Protein AF-A0A897NDI5-F1 (afdb_monomer_lite)

Organism: NCBI:txid2841257

Radius of gyration: 18.61 Å; chains: 1; bounding box: 46×27×44 Å

Secondary structure (DSSP, 8-state):
--------------TTS-----B-TTS-B---HHHHHHH-S-EEEEEETTEEEEEE--SSHHHHHHHHS-HHHHH--HHHHHHHHHHHHHHHHHHT--

pLDDT: mean 79.41, std 20.71, range [27.27, 97.19]

Foldseek 3Di:
DDPPPPPPPPPPVPVVPDDDFDADPVRDTDDDPVVCVVQNDDWDWDQDPVGIDTHGDDPDPVVVCCVPDDPCVVPDDPVRVVVVVVVVVVVVVVSPPD

Sequence (98 aa):
MEVGTRIKYSHAIVSDMSGEVRTDERGRVTIPKEVRDRYGEKFRLVELDSGIKLVPIPDDPLEELRAAASDELREASLDDLEEAAREEAREQASEHVR

InterPro domains:
  IPR007159 SpoVT-AbrB domain [PF04014] (21-60)
  IPR007159 SpoVT-AbrB domain [SM00966] (21-62)
  IPR037914 SpoVT-AbrB domain superfamily [SSF89447] (22-79)

Structure (mmCIF, N/CA/C/O backbone):
data_AF-A0A897NDI5-F1
#
_entry.id   AF-A0A897NDI5-F1
#
loop_
_atom_site.group_PDB
_atom_site.id
_atom_site.type_symbol
_atom_site.label_atom_id
_atom_site.label_alt_id
_atom_site.label_comp_id
_atom_site.label_asym_id
_atom_site.label_entity_id
_atom_site.label_seq_id
_atom_site.pdbx_PDB_ins_code
_atom_site.Cartn_x
_atom_site.Cartn_y
_atom_site.Cartn_z
_atom_site.occupancy
_atom_site.B_iso_or_equiv
_atom_site.auth_seq_id
_atom_site.auth_comp_id
_atom_site.auth_asym_id
_atom_site.auth_atom_id
_atom_site.pdbx_PDB_model_num
ATOM 1 N N . MET A 1 1 ? -35.074 4.416 -1.567 1.00 35.53 1 MET A N 1
ATOM 2 C CA . MET A 1 1 ? -33.991 5.287 -1.074 1.00 35.53 1 MET A CA 1
ATOM 3 C C . MET A 1 1 ? -32.792 4.380 -0.935 1.00 35.53 1 MET A C 1
ATOM 5 O O . MET A 1 1 ? -32.774 3.562 -0.033 1.00 35.53 1 MET A O 1
ATOM 9 N N . GLU A 1 2 ? -31.924 4.398 -1.936 1.00 34.25 2 GLU A N 1
ATOM 10 C CA . GLU A 1 2 ? -30.777 3.499 -2.059 1.00 34.25 2 GLU A CA 1
ATOM 11 C C . GLU A 1 2 ? -29.558 4.298 -1.598 1.00 34.25 2 GLU A C 1
ATOM 13 O O . GLU A 1 2 ? -29.209 5.297 -2.231 1.00 34.25 2 GLU A O 1
ATOM 18 N N . VAL A 1 3 ? -28.965 3.919 -0.468 1.00 37.38 3 VAL A N 1
ATOM 19 C CA . VAL A 1 3 ? -27.691 4.485 -0.007 1.00 37.38 3 VAL A CA 1
ATOM 20 C C . VAL A 1 3 ? -26.641 3.397 -0.153 1.00 37.38 3 VAL A C 1
ATOM 22 O O . VAL A 1 3 ? -25.990 3.012 0.800 1.00 37.38 3 VAL A O 1
ATOM 25 N N . GLY A 1 4 ? -26.479 2.908 -1.385 1.00 31.73 4 GLY A N 1
ATOM 26 C CA . GLY A 1 4 ? -25.324 2.093 -1.714 1.00 31.73 4 GLY A CA 1
ATOM 27 C C . GLY A 1 4 ? -24.087 2.955 -1.507 1.00 31.73 4 GLY A C 1
ATOM 28 O O . GLY A 1 4 ? -23.902 3.955 -2.221 1.00 31.73 4 GLY A O 1
ATOM 29 N N . THR A 1 5 ? -23.259 2.586 -0.529 1.00 34.91 5 THR A N 1
ATOM 30 C CA . THR A 1 5 ? -21.938 3.178 -0.310 1.00 34.91 5 THR A CA 1
ATOM 31 C C . THR A 1 5 ? -21.059 2.811 -1.496 1.00 34.91 5 THR A C 1
ATOM 33 O O . THR A 1 5 ? -20.245 1.894 -1.508 1.00 34.91 5 THR A O 1
ATOM 36 N N . ARG A 1 6 ? -21.260 3.569 -2.569 1.00 28.28 6 ARG A N 1
ATOM 37 C CA . ARG A 1 6 ? -20.373 3.663 -3.707 1.00 28.28 6 ARG A CA 1
ATOM 38 C C . ARG A 1 6 ? -19.104 4.282 -3.162 1.00 28.28 6 ARG A C 1
ATOM 40 O O . ARG A 1 6 ? -19.000 5.509 -3.106 1.00 28.28 6 ARG A O 1
ATOM 47 N N . ILE A 1 7 ? -18.141 3.447 -2.782 1.00 30.28 7 ILE A N 1
ATOM 48 C CA . ILE A 1 7 ? -16.757 3.891 -2.682 1.00 30.28 7 ILE A CA 1
ATOM 49 C C . ILE A 1 7 ? -16.392 4.354 -4.091 1.00 30.28 7 ILE A C 1
ATOM 51 O O . ILE A 1 7 ? -16.039 3.571 -4.972 1.00 30.28 7 ILE A O 1
ATOM 55 N N . LYS A 1 8 ? -16.591 5.649 -4.349 1.00 27.27 8 LYS A N 1
ATOM 56 C CA . LYS A 1 8 ? -16.166 6.312 -5.571 1.00 27.27 8 LYS A CA 1
ATOM 57 C C . LYS A 1 8 ? -14.646 6.339 -5.512 1.00 27.27 8 LYS A C 1
ATOM 59 O O . LYS A 1 8 ? -14.060 7.343 -5.122 1.00 27.27 8 LYS A O 1
ATOM 64 N N . TYR A 1 9 ? -14.004 5.238 -5.900 1.00 37.75 9 TYR A N 1
ATOM 65 C CA . TYR A 1 9 ? -12.607 5.259 -6.309 1.00 37.75 9 TYR A CA 1
ATOM 66 C C . TYR A 1 9 ? -12.530 6.104 -7.581 1.00 37.75 9 TYR A C 1
ATOM 68 O O . TYR A 1 9 ? -12.535 5.601 -8.702 1.00 37.75 9 TYR A O 1
ATOM 76 N N . SER A 1 10 ? -12.500 7.422 -7.393 1.00 31.69 10 SER A N 1
ATOM 77 C CA . SER A 1 10 ? -12.043 8.370 -8.391 1.00 31.69 10 SER A CA 1
ATOM 78 C C . SER A 1 10 ? -10.566 8.071 -8.616 1.00 31.69 10 SER A C 1
ATOM 80 O O . SER A 1 10 ? -9.699 8.672 -7.985 1.00 31.69 10 SER A O 1
ATOM 82 N N . HIS A 1 11 ? -10.272 7.127 -9.511 1.00 40.28 11 HIS A N 1
ATOM 83 C CA . HIS A 1 11 ? -9.000 7.120 -10.215 1.00 40.28 11 HIS A CA 1
ATOM 84 C C . HIS A 1 11 ? -8.969 8.404 -11.045 1.00 40.28 11 HIS A C 1
ATOM 86 O O . HIS A 1 11 ? -9.275 8.410 -12.235 1.00 40.28 11 HIS A O 1
ATOM 92 N N . ALA A 1 12 ? -8.601 9.517 -10.412 1.00 34.78 12 ALA A N 1
ATOM 93 C CA . ALA A 1 12 ? -7.834 10.506 -11.132 1.00 34.78 12 ALA A CA 1
ATOM 94 C C . ALA A 1 12 ? -6.570 9.747 -11.531 1.00 34.78 12 ALA A C 1
ATOM 96 O O . ALA A 1 12 ? -5.695 9.511 -10.698 1.00 34.78 12 ALA A O 1
ATOM 97 N N . ILE A 1 13 ? -6.534 9.245 -12.769 1.00 42.59 13 ILE A N 1
ATOM 98 C CA . ILE A 1 13 ? -5.275 8.833 -13.373 1.00 42.59 13 ILE A CA 1
ATOM 99 C C . ILE A 1 13 ? -4.386 10.052 -13.178 1.00 42.59 13 ILE A C 1
ATOM 101 O O . ILE A 1 13 ? -4.684 11.123 -13.709 1.00 42.59 13 ILE A O 1
ATOM 105 N N . VAL A 1 14 ? -3.370 9.926 -12.325 1.00 47.69 14 VAL A N 1
ATOM 106 C CA . VAL A 1 14 ? -2.332 10.942 -12.216 1.00 47.69 14 VAL A CA 1
ATOM 107 C C . VAL A 1 14 ? -1.681 10.917 -13.591 1.00 47.69 14 VAL A C 1
ATOM 109 O O . VAL A 1 14 ? -0.886 10.028 -13.877 1.00 47.69 14 VAL A O 1
ATOM 112 N N . SER A 1 15 ? -2.149 11.799 -14.477 1.00 44.69 15 SER A N 1
ATOM 113 C CA . SER A 1 15 ? -1.922 11.755 -15.928 1.00 44.69 15 SER A CA 1
ATOM 114 C C . SER A 1 15 ? -0.438 11.765 -16.302 1.00 44.69 15 SER A C 1
ATOM 116 O O . SER A 1 15 ? -0.099 11.409 -17.423 1.00 44.69 15 SER A O 1
ATOM 118 N N . ASP A 1 16 ? 0.431 12.131 -15.360 1.00 50.50 16 ASP A N 1
AT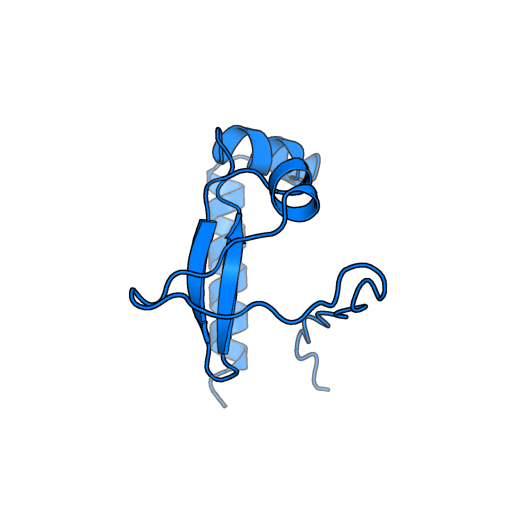OM 119 C CA . ASP A 1 16 ? 1.888 12.121 -15.497 1.00 50.50 16 ASP A CA 1
ATOM 120 C C . ASP A 1 16 ? 2.551 10.752 -15.257 1.00 50.50 16 ASP A C 1
ATOM 122 O O . ASP A 1 16 ? 3.737 10.602 -15.528 1.00 50.50 16 ASP A O 1
ATOM 126 N N . MET A 1 17 ? 1.829 9.741 -14.756 1.00 55.62 17 MET A N 1
ATOM 127 C CA . MET A 1 17 ? 2.401 8.428 -14.399 1.00 55.62 17 MET A CA 1
ATOM 128 C C . MET A 1 17 ? 1.874 7.264 -15.256 1.00 55.62 17 MET A C 1
ATOM 130 O O . MET A 1 17 ? 2.157 6.104 -14.953 1.00 55.62 17 MET A O 1
ATOM 134 N N . SER A 1 18 ? 1.102 7.532 -16.316 1.00 61.62 18 SER A N 1
ATOM 135 C CA . SER A 1 18 ? 0.655 6.480 -17.237 1.00 61.62 18 SER A CA 1
ATOM 136 C C . SER A 1 18 ? 1.743 6.165 -18.265 1.00 61.62 18 SER A C 1
ATOM 138 O O . SER A 1 18 ? 2.052 6.996 -19.117 1.00 61.62 18 SER A O 1
ATOM 140 N N . GLY A 1 19 ? 2.294 4.955 -18.211 1.00 74.19 19 GLY A N 1
ATOM 141 C CA . GLY A 1 19 ? 3.229 4.429 -19.203 1.00 74.19 19 GLY A CA 1
ATOM 142 C C . GLY A 1 19 ? 2.961 2.952 -19.485 1.00 74.19 19 GLY A C 1
ATOM 143 O O . GLY A 1 19 ? 2.461 2.232 -18.621 1.00 74.19 19 GLY A O 1
ATOM 144 N N . GLU A 1 20 ? 3.279 2.498 -20.698 1.00 84.38 20 GLU A N 1
ATOM 145 C CA . GLU A 1 20 ? 3.258 1.073 -21.037 1.00 84.38 20 GLU A CA 1
ATOM 146 C C . GLU A 1 20 ? 4.527 0.406 -20.492 1.00 84.38 20 GLU A C 1
ATOM 148 O O . GLU A 1 20 ? 5.644 0.855 -20.750 1.00 84.38 20 GLU A O 1
ATOM 153 N N . VAL A 1 21 ? 4.356 -0.694 -19.764 1.00 89.50 21 VAL A N 1
ATOM 154 C CA . VAL A 1 21 ? 5.444 -1.584 -19.350 1.00 89.50 21 VAL A CA 1
ATOM 155 C C . VAL A 1 21 ? 5.182 -2.967 -19.923 1.00 89.50 21 VAL A C 1
ATOM 157 O O . VAL A 1 21 ? 4.041 -3.423 -19.975 1.00 89.50 21 VAL A O 1
ATOM 160 N N . ARG A 1 22 ? 6.241 -3.639 -20.373 1.00 92.88 22 ARG A N 1
ATOM 161 C CA . ARG A 1 22 ? 6.155 -4.989 -20.935 1.00 92.88 22 ARG A CA 1
ATOM 162 C C . ARG A 1 22 ? 6.766 -5.993 -19.985 1.00 92.88 22 ARG A C 1
ATOM 164 O O . ARG A 1 22 ? 7.714 -5.680 -19.264 1.00 92.88 22 ARG A O 1
ATOM 171 N N . THR A 1 23 ? 6.218 -7.196 -20.011 1.00 96.12 23 THR A N 1
ATOM 172 C CA . THR A 1 23 ? 6.835 -8.331 -19.349 1.00 96.12 23 THR A CA 1
ATOM 173 C C . THR A 1 23 ? 8.102 -8.746 -20.082 1.00 96.12 23 THR A C 1
ATOM 175 O O . THR A 1 23 ? 8.200 -8.641 -21.306 1.00 96.12 23 THR A O 1
ATOM 178 N N . ASP A 1 24 ? 9.079 -9.230 -19.327 1.00 95.19 24 ASP A N 1
ATOM 179 C CA . ASP A 1 24 ? 10.197 -9.965 -19.905 1.00 95.19 24 ASP A CA 1
ATOM 180 C C . ASP A 1 24 ? 9.819 -11.427 -20.210 1.00 95.19 24 ASP A C 1
ATOM 182 O O . ASP A 1 24 ? 8.695 -11.871 -19.968 1.00 95.19 24 ASP A O 1
ATOM 186 N N . GLU A 1 25 ? 10.779 -12.207 -20.712 1.00 97.06 25 GLU A N 1
ATOM 187 C CA . GLU A 1 25 ? 10.607 -13.632 -21.046 1.00 97.06 25 GLU A CA 1
ATOM 188 C C . GLU A 1 25 ? 10.161 -14.503 -19.859 1.00 97.06 25 GLU A C 1
ATOM 190 O O . GLU A 1 25 ? 9.687 -15.621 -20.048 1.00 97.06 25 GLU A O 1
ATOM 195 N N . ARG A 1 26 ? 10.319 -14.009 -18.626 1.00 97.19 26 ARG A N 1
ATOM 196 C CA . ARG A 1 26 ? 9.926 -14.692 -17.389 1.00 97.19 26 ARG A CA 1
ATOM 197 C C . ARG A 1 26 ? 8.609 -14.160 -16.824 1.00 97.19 26 ARG A C 1
ATOM 199 O O . ARG A 1 26 ? 8.239 -14.543 -15.719 1.00 97.19 26 ARG A O 1
ATOM 206 N N . GLY A 1 27 ? 7.919 -13.274 -17.543 1.00 94.44 27 GLY A N 1
ATOM 207 C CA . GLY A 1 27 ? 6.652 -12.688 -17.110 1.00 94.44 27 GLY A CA 1
ATOM 208 C C . GLY A 1 27 ? 6.794 -11.570 -16.073 1.00 94.44 27 GLY A C 1
ATOM 209 O O . GLY A 1 27 ? 5.807 -11.214 -15.434 1.00 94.44 27 GLY A O 1
ATOM 210 N N . ARG A 1 28 ? 7.994 -11.009 -15.864 1.00 94.50 28 ARG A N 1
ATOM 211 C CA . ARG A 1 28 ? 8.222 -9.968 -14.846 1.00 94.50 28 ARG A CA 1
ATOM 212 C C . ARG A 1 28 ? 7.981 -8.584 -15.423 1.00 94.50 28 ARG A C 1
ATOM 214 O O . ARG A 1 28 ? 8.450 -8.288 -16.518 1.00 94.50 28 ARG A O 1
ATOM 221 N N . VAL A 1 29 ? 7.329 -7.720 -14.651 1.00 92.81 29 VAL A N 1
ATOM 222 C CA . VAL A 1 29 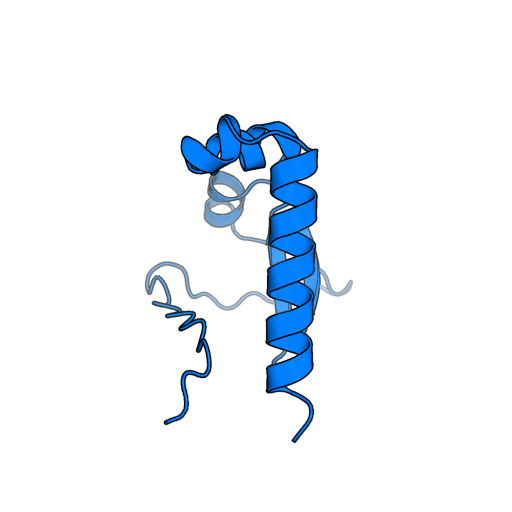? 7.184 -6.293 -14.963 1.00 92.81 29 VAL A CA 1
ATOM 223 C C . VAL A 1 29 ? 8.154 -5.488 -14.106 1.00 92.81 29 VAL A C 1
ATOM 225 O O . VAL A 1 29 ? 8.157 -5.604 -12.880 1.00 92.81 29 VAL A O 1
ATOM 228 N N . THR A 1 30 ? 8.956 -4.638 -14.745 1.00 92.19 30 THR A N 1
ATOM 229 C CA . THR A 1 30 ? 9.804 -3.678 -14.033 1.00 92.19 30 THR A CA 1
ATOM 230 C C . THR A 1 30 ? 8.982 -2.451 -13.667 1.00 92.19 30 THR A C 1
ATOM 232 O O . THR A 1 30 ? 8.575 -1.682 -14.534 1.00 92.19 30 THR A O 1
ATOM 235 N N . ILE A 1 31 ? 8.770 -2.247 -12.370 1.00 91.12 31 ILE A N 1
ATOM 236 C CA . ILE A 1 31 ? 8.139 -1.031 -11.851 1.00 91.12 31 ILE A CA 1
ATOM 237 C C . ILE A 1 31 ? 9.099 0.155 -12.057 1.00 91.12 31 ILE A C 1
ATOM 239 O O . ILE A 1 31 ? 10.278 0.011 -11.736 1.00 91.12 31 ILE A O 1
ATOM 243 N N . PRO A 1 32 ? 8.670 1.310 -12.596 1.00 89.88 32 PRO A N 1
ATOM 244 C CA . PRO A 1 32 ? 9.541 2.478 -12.743 1.00 89.88 32 PRO A CA 1
ATOM 245 C C . PRO A 1 32 ? 10.130 2.947 -11.408 1.00 89.88 32 PRO A C 1
ATOM 247 O O . PRO A 1 32 ? 9.532 2.745 -10.347 1.00 89.88 32 PRO A O 1
ATOM 250 N N . LYS A 1 33 ? 11.313 3.572 -11.446 1.00 89.88 33 LYS A N 1
ATOM 251 C CA . LYS A 1 33 ? 12.019 3.999 -10.228 1.00 89.88 33 LYS A CA 1
ATOM 252 C C . LYS A 1 33 ? 11.175 4.984 -9.423 1.00 89.88 33 LYS A C 1
ATOM 254 O O . LYS A 1 33 ? 11.052 4.828 -8.221 1.00 89.88 33 LYS A O 1
ATOM 259 N N . GLU A 1 34 ? 10.528 5.921 -10.095 1.00 89.06 34 GLU A N 1
ATOM 260 C CA . GLU A 1 34 ? 9.697 6.971 -9.509 1.00 89.06 34 GLU A CA 1
ATOM 261 C C . GLU A 1 34 ? 8.507 6.389 -8.730 1.00 89.06 34 GLU A C 1
ATOM 263 O O . GLU A 1 34 ? 8.074 6.949 -7.724 1.00 89.06 34 GLU A O 1
ATOM 268 N N . VAL A 1 35 ? 7.987 5.242 -9.181 1.00 88.94 35 VAL A N 1
ATOM 269 C CA . VAL A 1 35 ? 6.924 4.508 -8.485 1.00 88.94 35 VAL A CA 1
ATOM 270 C C . VAL A 1 35 ? 7.488 3.805 -7.250 1.00 88.94 35 VAL A C 1
ATOM 272 O O . VAL A 1 35 ? 6.870 3.877 -6.191 1.00 88.94 35 VAL A O 1
ATOM 275 N N . ARG A 1 36 ? 8.668 3.175 -7.349 1.00 91.00 36 ARG A N 1
ATOM 276 C CA . ARG A 1 36 ? 9.327 2.541 -6.192 1.00 91.00 36 ARG A CA 1
ATOM 277 C C . ARG A 1 36 ? 9.758 3.551 -5.132 1.00 91.00 36 ARG A C 1
ATOM 279 O O . ARG A 1 36 ? 9.542 3.313 -3.955 1.00 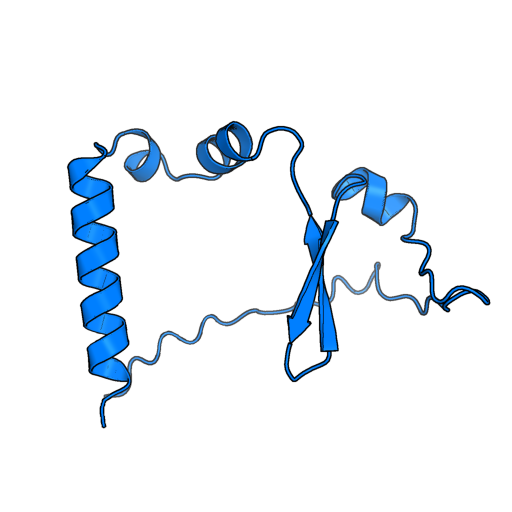91.00 36 ARG A O 1
ATOM 286 N N . ASP A 1 37 ? 10.295 4.698 -5.536 1.00 90.94 37 ASP A N 1
ATOM 287 C CA . ASP A 1 37 ? 10.702 5.764 -4.614 1.00 90.94 37 ASP A CA 1
ATOM 288 C C . ASP A 1 37 ? 9.492 6.311 -3.831 1.00 90.94 37 ASP A C 1
ATOM 290 O O . ASP A 1 37 ? 9.633 6.761 -2.697 1.00 90.94 37 ASP A O 1
ATOM 294 N N . ARG A 1 38 ? 8.290 6.255 -4.423 1.00 89.00 38 ARG A N 1
ATOM 295 C CA . ARG A 1 38 ? 7.044 6.703 -3.788 1.00 89.00 38 ARG A CA 1
ATOM 296 C C . ARG A 1 38 ? 6.376 5.639 -2.920 1.00 89.00 38 ARG A C 1
ATOM 298 O O . ARG A 1 38 ? 5.799 5.987 -1.897 1.00 89.00 38 ARG A O 1
ATOM 305 N N . TYR A 1 39 ? 6.371 4.385 -3.363 1.00 89.00 39 TYR A N 1
ATOM 306 C CA . TYR A 1 39 ? 5.543 3.326 -2.772 1.00 89.00 39 TYR A CA 1
ATOM 307 C C . TYR A 1 39 ? 6.343 2.160 -2.179 1.00 89.00 39 TYR A C 1
ATOM 309 O O . TYR A 1 39 ? 5.753 1.206 -1.682 1.00 89.00 39 TYR A O 1
ATOM 317 N N . GLY A 1 40 ? 7.671 2.211 -2.232 1.00 90.88 40 GLY A N 1
ATOM 318 C CA . GLY A 1 40 ? 8.551 1.148 -1.765 1.00 90.88 40 GLY A CA 1
ATOM 319 C C . GLY A 1 40 ? 8.771 0.035 -2.792 1.00 90.88 40 GLY A C 1
ATOM 320 O O . GLY A 1 40 ? 8.465 0.154 -3.981 1.00 90.88 40 GLY A O 1
ATOM 321 N N . GLU A 1 41 ? 9.357 -1.068 -2.324 1.00 92.44 41 GLU A N 1
ATOM 322 C CA . GLU A 1 41 ? 9.806 -2.178 -3.181 1.00 92.44 41 GLU A CA 1
ATOM 323 C C . GLU A 1 41 ? 8.990 -3.466 -3.010 1.00 92.44 41 GLU A C 1
ATOM 325 O O . GLU A 1 41 ? 9.123 -4.396 -3.808 1.00 92.44 41 GLU A O 1
ATOM 330 N N . LYS A 1 42 ? 8.133 -3.536 -1.987 1.00 93.31 42 LYS A N 1
ATOM 331 C CA . LYS A 1 42 ? 7.322 -4.717 -1.677 1.00 93.31 42 LYS A CA 1
ATOM 332 C C . LYS A 1 42 ? 5.876 -4.451 -2.048 1.00 93.31 42 LYS A C 1
ATOM 334 O O . LYS A 1 42 ? 5.293 -3.453 -1.641 1.00 93.31 42 LYS A O 1
ATOM 339 N N . PHE A 1 43 ? 5.283 -5.379 -2.788 1.00 93.31 43 PHE A N 1
ATOM 340 C CA . PHE A 1 43 ? 3.899 -5.273 -3.229 1.00 93.31 43 PHE A CA 1
ATOM 341 C C . PHE A 1 43 ? 3.192 -6.613 -3.080 1.00 93.31 43 PHE A C 1
ATOM 343 O O . PHE A 1 43 ? 3.771 -7.674 -3.315 1.00 93.31 43 PHE A O 1
ATOM 350 N N . ARG A 1 44 ? 1.909 -6.555 -2.737 1.00 94.12 44 ARG A N 1
ATOM 351 C CA . ARG A 1 44 ? 0.974 -7.664 -2.871 1.00 94.12 44 ARG A CA 1
ATOM 352 C C . ARG A 1 44 ? 0.310 -7.578 -4.238 1.00 94.12 44 ARG A C 1
ATOM 354 O O . ARG A 1 44 ? -0.265 -6.545 -4.575 1.00 94.12 44 ARG A O 1
ATOM 361 N N . LEU A 1 45 ? 0.369 -8.667 -4.997 1.00 94.69 45 LEU A N 1
ATOM 362 C CA . LEU A 1 45 ? -0.405 -8.822 -6.224 1.00 94.69 45 LEU A CA 1
ATOM 363 C C . LEU A 1 45 ? -1.801 -9.330 -5.865 1.00 94.69 45 LEU A C 1
ATOM 365 O O . LEU A 1 45 ? -1.936 -10.336 -5.169 1.00 94.69 45 LEU A O 1
ATOM 369 N N . VAL A 1 46 ? -2.822 -8.611 -6.318 1.00 95.81 46 VAL A N 1
ATOM 370 C CA . VAL A 1 46 ? -4.232 -8.963 -6.147 1.00 95.81 46 VAL A CA 1
ATOM 371 C C . VAL A 1 46 ? -4.858 -9.097 -7.527 1.00 95.81 46 VAL A C 1
ATOM 373 O O . VAL A 1 46 ? -4.744 -8.184 -8.346 1.00 95.81 46 VAL A O 1
ATOM 376 N N . GLU A 1 47 ? -5.512 -10.225 -7.775 1.00 93.12 47 GLU A N 1
ATOM 377 C CA . GLU A 1 47 ? -6.332 -10.437 -8.966 1.00 93.12 47 GLU A CA 1
ATOM 378 C C . GLU A 1 47 ? -7.749 -9.920 -8.706 1.00 93.12 47 GLU A C 1
ATOM 380 O O . GLU A 1 47 ? -8.346 -10.193 -7.665 1.00 93.12 47 GLU A O 1
ATOM 385 N N . LEU A 1 48 ? -8.260 -9.136 -9.647 1.00 92.00 48 LEU A N 1
ATOM 386 C CA . LEU A 1 48 ? -9.607 -8.581 -9.675 1.00 92.00 48 LEU A CA 1
ATOM 387 C C . LEU A 1 48 ? -10.245 -8.953 -11.019 1.00 92.00 48 LEU A C 1
ATOM 389 O O . LEU A 1 48 ? -9.537 -9.192 -11.998 1.00 92.00 48 LEU A O 1
ATOM 393 N N . ASP A 1 49 ? -11.573 -8.894 -11.116 1.00 91.00 49 ASP A N 1
ATOM 394 C CA . ASP A 1 49 ? -12.284 -9.196 -12.372 1.00 91.00 49 ASP A CA 1
ATOM 395 C C . ASP A 1 49 ? -11.853 -8.297 -13.547 1.00 91.00 49 ASP A C 1
ATOM 397 O O . ASP A 1 49 ? -11.937 -8.686 -14.710 1.00 91.00 49 ASP A O 1
ATOM 401 N N . SER A 1 50 ? -11.378 -7.083 -13.253 1.00 88.69 50 SER A N 1
ATOM 402 C CA . SER A 1 50 ? -10.927 -6.100 -14.244 1.00 88.69 50 SER A CA 1
ATOM 403 C C . SER A 1 50 ? -9.425 -6.144 -14.548 1.00 88.69 50 SER A C 1
ATOM 405 O O . SER A 1 50 ? -8.968 -5.402 -15.420 1.00 88.69 50 SER A O 1
ATOM 407 N N . GLY A 1 51 ? -8.646 -6.981 -13.853 1.00 90.94 51 GLY A N 1
ATOM 408 C CA . GLY A 1 51 ? -7.199 -7.093 -14.035 1.00 90.94 51 GLY A CA 1
ATOM 409 C C . GLY A 1 51 ? -6.431 -7.283 -12.727 1.00 90.94 51 GLY A C 1
ATOM 410 O O . GLY A 1 51 ? -6.977 -7.708 -11.715 1.00 90.94 51 GLY A O 1
ATOM 411 N N . ILE A 1 52 ? -5.139 -6.957 -12.738 1.00 93.00 52 ILE A N 1
ATOM 412 C CA . ILE A 1 52 ? -4.278 -7.067 -11.553 1.00 93.00 52 ILE A CA 1
ATOM 413 C C . ILE A 1 52 ? -4.079 -5.711 -10.875 1.00 93.00 52 ILE A C 1
ATOM 415 O O . ILE A 1 52 ? -3.987 -4.674 -11.534 1.00 93.00 52 ILE A O 1
ATOM 419 N N . LYS A 1 53 ? -3.942 -5.723 -9.548 1.00 92.56 53 LYS A N 1
ATOM 420 C CA . LYS A 1 53 ? -3.541 -4.562 -8.751 1.00 92.56 53 LYS A CA 1
ATOM 421 C C . LYS A 1 53 ? -2.314 -4.899 -7.915 1.00 92.56 53 LYS A C 1
ATOM 423 O O . LYS A 1 53 ? -2.272 -5.929 -7.247 1.00 92.56 53 LYS A O 1
ATOM 428 N N . LEU A 1 54 ? -1.335 -3.999 -7.925 1.00 92.88 54 LEU A N 1
ATOM 429 C CA . LEU A 1 54 ? -0.205 -4.036 -7.004 1.00 92.88 54 LEU A CA 1
ATOM 430 C C . LEU A 1 54 ? -0.508 -3.114 -5.825 1.00 92.88 54 LEU A C 1
ATOM 432 O O . LEU A 1 54 ? -0.707 -1.913 -6.004 1.00 92.88 54 LEU A O 1
ATOM 436 N N . VAL A 1 55 ? -0.577 -3.687 -4.627 1.00 92.50 55 VAL A N 1
ATOM 437 C CA . VAL A 1 55 ? -0.809 -2.955 -3.378 1.00 92.50 55 VAL A CA 1
ATOM 438 C C . VAL A 1 55 ? 0.512 -2.887 -2.612 1.00 92.50 55 VAL A C 1
ATOM 440 O O . VAL A 1 55 ? 1.058 -3.951 -2.318 1.00 92.50 55 VAL A O 1
ATOM 443 N N . PRO A 1 56 ? 1.048 -1.693 -2.307 1.00 92.19 56 PRO A N 1
ATOM 444 C CA . PRO A 1 56 ? 2.275 -1.558 -1.526 1.00 92.19 56 PRO A CA 1
ATOM 445 C C . PRO A 1 56 ? 2.174 -2.292 -0.188 1.00 92.19 56 PRO A C 1
ATOM 447 O O . PRO A 1 56 ? 1.126 -2.267 0.458 1.00 92.19 56 PRO A O 1
ATOM 450 N N . ILE A 1 57 ? 3.254 -2.956 0.215 1.00 91.88 57 ILE A N 1
ATOM 451 C CA . ILE A 1 57 ? 3.396 -3.535 1.548 1.00 91.88 57 ILE A CA 1
ATOM 452 C C . ILE A 1 57 ? 4.376 -2.642 2.311 1.00 91.88 57 ILE A C 1
ATOM 454 O O . ILE A 1 57 ? 5.566 -2.665 1.982 1.00 91.88 57 ILE A O 1
ATOM 458 N N . PRO A 1 58 ? 3.898 -1.873 3.299 1.00 89.06 58 PRO A N 1
ATOM 459 C CA . PRO A 1 58 ? 4.766 -1.043 4.122 1.00 89.06 58 PRO A CA 1
ATOM 460 C C . PRO A 1 58 ? 5.734 -1.899 4.943 1.00 89.06 58 PRO A C 1
ATOM 462 O O . PRO A 1 58 ? 5.446 -3.059 5.255 1.00 89.06 58 PRO A O 1
ATOM 465 N N . ASP A 1 59 ? 6.890 -1.334 5.292 1.00 87.81 59 ASP A N 1
ATOM 466 C CA . ASP A 1 59 ? 7.889 -2.046 6.096 1.00 87.81 59 ASP A CA 1
ATOM 467 C C . ASP A 1 59 ? 7.394 -2.308 7.524 1.00 87.81 59 ASP A C 1
ATOM 469 O O . ASP A 1 59 ? 7.654 -3.385 8.064 1.00 87.81 59 ASP A O 1
ATOM 473 N N . ASP A 1 60 ? 6.620 -1.373 8.085 1.00 89.44 60 ASP A N 1
ATOM 474 C CA . ASP A 1 60 ? 5.867 -1.557 9.325 1.00 89.44 60 ASP A CA 1
ATOM 475 C C . ASP A 1 60 ? 4.369 -1.282 9.088 1.00 89.44 60 ASP A C 1
ATOM 477 O O . ASP A 1 60 ? 3.911 -0.138 9.169 1.00 89.44 60 ASP A O 1
ATOM 481 N N . PRO A 1 61 ? 3.581 -2.326 8.770 1.00 85.50 61 PRO A N 1
ATOM 482 C CA . PRO A 1 61 ? 2.157 -2.170 8.499 1.00 85.50 61 PRO A CA 1
ATOM 483 C C . PRO A 1 61 ? 1.342 -1.649 9.676 1.00 85.50 61 PRO A C 1
ATOM 485 O O . PRO A 1 61 ? 0.314 -1.012 9.454 1.00 85.50 61 PRO A O 1
ATOM 488 N N . LEU A 1 62 ? 1.756 -1.938 10.913 1.00 86.06 62 LEU A N 1
ATOM 489 C CA . LEU A 1 62 ? 1.011 -1.504 12.090 1.00 86.06 62 LEU A CA 1
ATOM 490 C C . LEU A 1 62 ? 1.258 -0.027 12.358 1.00 86.06 62 LEU A C 1
ATOM 492 O O . LEU A 1 62 ? 0.299 0.707 12.590 1.00 86.06 62 LEU A O 1
ATOM 496 N N . GLU A 1 63 ? 2.512 0.411 12.287 1.00 87.94 63 GLU A N 1
ATOM 497 C CA . GLU A 1 63 ? 2.846 1.823 12.464 1.00 87.94 63 GLU A CA 1
ATOM 498 C C . GLU A 1 63 ? 2.252 2.686 11.351 1.00 87.94 63 GLU A C 1
ATOM 500 O O . GLU A 1 63 ? 1.651 3.719 11.644 1.00 87.94 63 GLU A O 1
ATOM 505 N N . GLU A 1 64 ? 2.307 2.252 10.088 1.00 86.44 64 GLU A N 1
ATOM 506 C CA . GLU A 1 64 ? 1.657 2.998 9.005 1.00 86.44 64 GLU A CA 1
ATOM 507 C C . GLU A 1 64 ? 0.134 3.054 9.159 1.00 86.44 64 GLU A C 1
ATOM 509 O O . GLU A 1 64 ? -0.461 4.116 8.970 1.00 86.44 64 GLU A O 1
ATOM 514 N N . LEU A 1 65 ? -0.506 1.950 9.563 1.00 85.44 65 LEU A N 1
ATOM 515 C CA . LEU A 1 65 ? -1.941 1.949 9.847 1.00 85.44 65 LEU A CA 1
ATOM 516 C C . LEU A 1 65 ? -2.279 2.937 10.970 1.00 85.44 65 LEU A C 1
ATOM 518 O O . LEU A 1 65 ? -3.217 3.720 10.836 1.00 85.44 65 LEU A O 1
ATOM 522 N N . ARG A 1 66 ? -1.493 2.948 12.054 1.00 83.50 66 ARG A N 1
ATOM 523 C CA . ARG A 1 66 ? -1.657 3.905 13.157 1.00 83.50 66 ARG A CA 1
ATOM 524 C C . ARG A 1 66 ? -1.415 5.340 12.701 1.00 83.50 66 ARG A C 1
ATOM 526 O O . ARG A 1 66 ? -2.148 6.226 13.121 1.00 83.50 66 ARG A O 1
ATOM 533 N N . ALA A 1 67 ? -0.436 5.599 11.839 1.00 86.06 67 ALA A N 1
ATOM 534 C CA . ALA A 1 67 ? -0.146 6.931 11.305 1.00 86.06 67 ALA A CA 1
ATOM 535 C C . ALA A 1 67 ? -1.221 7.435 10.322 1.00 86.06 67 ALA A C 1
ATOM 537 O O . ALA A 1 67 ? -1.458 8.639 10.234 1.00 86.06 67 ALA A O 1
ATOM 538 N N . ALA A 1 68 ? -1.912 6.530 9.629 1.00 82.56 68 ALA A N 1
ATOM 539 C CA . ALA A 1 68 ? -3.026 6.862 8.742 1.00 82.56 68 ALA A CA 1
ATOM 540 C C . ALA A 1 68 ? -4.385 6.946 9.460 1.00 82.56 68 ALA A C 1
ATOM 542 O O . ALA A 1 68 ? -5.313 7.560 8.934 1.00 82.56 68 ALA A O 1
ATOM 543 N N . ALA A 1 69 ? -4.513 6.325 10.636 1.00 84.69 69 ALA A N 1
ATOM 544 C CA . ALA A 1 69 ? -5.736 6.336 11.430 1.00 84.69 69 ALA A CA 1
ATOM 545 C C . ALA A 1 69 ? -6.142 7.759 11.852 1.00 84.69 69 ALA A C 1
ATOM 547 O O . ALA A 1 69 ? -5.294 8.637 12.027 1.00 84.69 69 ALA A O 1
ATOM 548 N N . SER A 1 70 ? -7.445 7.984 12.033 1.00 83.31 70 SER A N 1
ATOM 549 C CA . SER A 1 70 ? -7.925 9.198 12.694 1.00 83.31 70 SER A CA 1
ATOM 550 C C . SER A 1 70 ? -7.547 9.176 14.179 1.00 83.31 70 SER A C 1
ATOM 552 O O . SER A 1 70 ? -7.237 8.113 14.724 1.00 83.31 70 SER A O 1
ATOM 554 N N . ASP A 1 71 ? -7.565 10.332 14.840 1.00 85.44 71 ASP A N 1
ATOM 555 C CA . ASP A 1 71 ? -7.261 10.397 16.274 1.00 85.44 71 ASP A CA 1
ATOM 556 C C . ASP A 1 71 ? -8.265 9.564 17.085 1.00 85.44 71 ASP A C 1
ATOM 558 O O . ASP A 1 71 ? -7.869 8.813 17.973 1.00 85.44 71 ASP A O 1
ATOM 562 N N . GLU A 1 72 ? -9.535 9.551 16.675 1.00 81.50 72 GLU A N 1
ATOM 563 C CA . GLU A 1 72 ? -10.572 8.708 17.276 1.00 81.50 72 GLU A CA 1
ATOM 564 C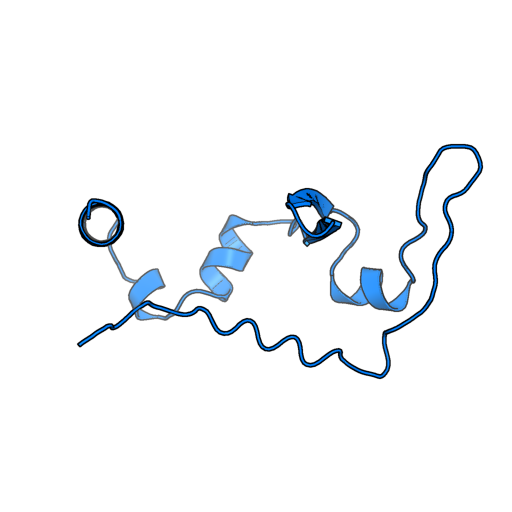 C . GLU A 1 72 ? -10.243 7.212 17.152 1.00 81.50 72 GLU A C 1
ATOM 566 O O . GLU A 1 72 ? -10.390 6.462 18.114 1.00 81.50 72 GLU A O 1
ATOM 571 N N . LEU A 1 73 ? -9.743 6.767 15.992 1.00 82.69 73 LEU A N 1
ATOM 572 C CA . LEU A 1 73 ? -9.322 5.375 15.793 1.00 82.69 73 LEU A CA 1
ATOM 573 C C . LEU A 1 73 ? -8.069 5.009 16.599 1.00 82.69 73 LEU A C 1
ATOM 575 O O . LEU A 1 73 ? -7.887 3.841 16.938 1.00 82.69 73 LEU A O 1
ATOM 579 N N . ARG A 1 74 ? -7.189 5.974 16.887 1.00 83.19 74 ARG A N 1
ATOM 580 C CA . ARG A 1 74 ? -5.997 5.746 17.721 1.00 83.19 74 ARG A CA 1
ATOM 581 C C . ARG A 1 74 ? -6.341 5.599 19.197 1.00 83.19 74 ARG A C 1
ATOM 583 O O . ARG A 1 74 ? -5.643 4.869 19.898 1.00 83.19 74 ARG A O 1
ATOM 590 N N . GLU A 1 75 ? -7.362 6.317 19.652 1.00 87.06 75 GLU A N 1
ATOM 591 C CA . GLU A 1 75 ? -7.802 6.352 21.049 1.00 87.06 75 GLU A CA 1
ATOM 592 C C . GLU A 1 75 ? -8.809 5.245 21.397 1.00 87.06 75 GLU A C 1
ATOM 594 O O . GLU A 1 75 ? -8.956 4.909 22.573 1.00 87.06 75 GLU A O 1
ATOM 599 N N . ALA A 1 76 ? -9.473 4.659 20.395 1.00 88.19 76 ALA A N 1
ATOM 600 C CA . ALA A 1 76 ? -10.440 3.582 20.579 1.00 88.19 76 ALA A CA 1
ATOM 601 C C . ALA A 1 76 ? -9.832 2.350 21.273 1.00 88.19 76 ALA A C 1
ATOM 603 O O . ALA A 1 76 ? -8.707 1.924 20.980 1.00 88.19 76 ALA A O 1
ATOM 604 N N . SER A 1 77 ? -10.603 1.736 22.174 1.00 91.06 77 SER A N 1
ATOM 605 C CA . SER A 1 77 ? -10.219 0.461 22.774 1.00 91.06 77 SER A CA 1
ATOM 606 C C . SER A 1 77 ? -10.425 -0.694 21.790 1.00 91.06 77 SER A C 1
ATOM 608 O O . SER A 1 77 ? -11.141 -0.578 20.795 1.00 91.06 77 SER A O 1
ATOM 610 N N . LEU A 1 78 ? -9.801 -1.843 22.066 1.00 89.75 78 LEU A N 1
ATOM 611 C CA . LEU A 1 78 ? -10.000 -3.037 21.243 1.00 89.75 78 LEU A CA 1
ATOM 612 C C . LEU A 1 78 ? -11.473 -3.474 21.215 1.00 89.75 78 LEU A C 1
ATOM 614 O O . LEU A 1 78 ? -11.959 -3.867 20.159 1.00 89.75 78 LEU A O 1
ATOM 618 N N . ASP A 1 79 ? -12.167 -3.374 22.351 1.00 94.44 79 ASP A N 1
ATOM 619 C CA . ASP A 1 79 ? -13.581 -3.739 22.461 1.00 94.44 79 ASP A CA 1
ATOM 620 C C . ASP A 1 79 ? -14.457 -2.828 21.585 1.00 94.44 79 ASP A C 1
ATOM 622 O O . ASP A 1 79 ? -15.296 -3.333 20.838 1.00 94.44 79 ASP A O 1
ATOM 626 N N . ASP A 1 80 ? -14.195 -1.513 21.584 1.00 91.19 80 ASP A N 1
ATOM 627 C CA . ASP A 1 80 ? -14.914 -0.550 20.734 1.00 91.19 80 ASP A CA 1
ATOM 628 C C . ASP A 1 80 ? -14.707 -0.859 19.243 1.00 91.19 80 ASP A C 1
ATOM 630 O O . ASP A 1 80 ? -15.651 -0.852 18.449 1.00 91.19 80 ASP A O 1
ATOM 634 N N . LEU A 1 81 ? -13.462 -1.167 18.853 1.00 90.75 81 LEU A N 1
ATOM 635 C CA . LEU A 1 81 ? -13.119 -1.524 17.476 1.00 90.75 81 LEU A CA 1
ATOM 636 C C . LEU A 1 81 ? -13.790 -2.835 17.044 1.00 90.75 81 LEU A C 1
ATOM 638 O O . LEU A 1 81 ? -14.265 -2.938 15.911 1.00 90.75 81 LEU A O 1
ATOM 642 N N . GLU A 1 82 ? -13.837 -3.841 17.922 1.00 92.44 82 GLU A N 1
ATOM 643 C CA . GLU A 1 82 ? -14.523 -5.104 17.643 1.00 92.44 82 GLU A CA 1
ATOM 644 C C . GLU A 1 82 ? -16.033 -4.920 17.494 1.00 92.44 82 GLU A C 1
ATOM 646 O O . GLU A 1 82 ? -16.638 -5.517 16.597 1.00 92.44 82 GLU A O 1
ATOM 651 N N . GLU A 1 83 ? -16.653 -4.132 18.371 1.00 95.50 83 GLU A N 1
ATOM 652 C CA . GLU A 1 83 ? -18.086 -3.863 18.320 1.00 95.50 83 GLU A CA 1
ATOM 653 C C . GLU A 1 83 ? -18.458 -3.142 17.022 1.00 95.50 83 GLU A C 1
ATOM 655 O O . GLU A 1 83 ? -19.297 -3.654 16.272 1.00 95.50 83 GLU A O 1
ATOM 660 N N . ALA A 1 84 ? -17.745 -2.060 16.691 1.00 90.38 84 ALA A N 1
ATOM 661 C CA . ALA A 1 84 ? -17.958 -1.289 15.469 1.00 90.38 84 ALA A CA 1
ATOM 662 C C . ALA A 1 84 ? -17.759 -2.140 14.202 1.00 90.38 84 ALA A C 1
ATOM 664 O O . ALA A 1 84 ? -18.595 -2.132 13.298 1.00 90.38 84 ALA A O 1
ATOM 665 N N . ALA A 1 85 ? -16.690 -2.944 14.145 1.00 91.62 85 ALA A N 1
ATOM 666 C CA . ALA A 1 85 ? -16.433 -3.820 13.002 1.00 91.62 85 ALA A 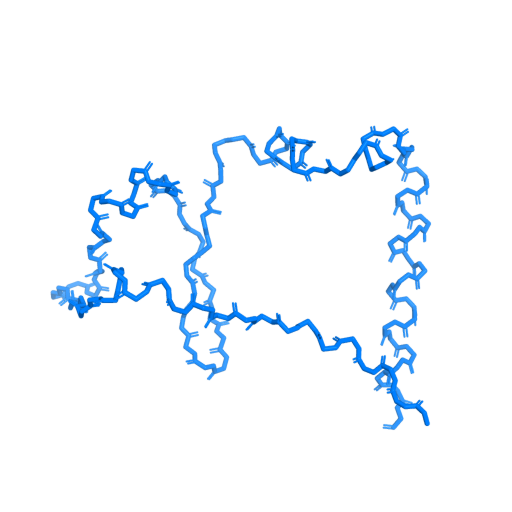CA 1
ATOM 667 C C . ALA A 1 85 ? -17.534 -4.876 12.817 1.00 91.62 85 ALA A C 1
ATOM 669 O O . ALA A 1 85 ? -17.911 -5.204 11.689 1.00 91.62 85 ALA A O 1
ATOM 670 N N . ARG A 1 86 ? -18.062 -5.429 13.918 1.00 93.56 86 ARG A N 1
ATOM 671 C CA . ARG A 1 86 ? -19.165 -6.398 13.861 1.00 93.56 86 ARG A CA 1
ATOM 672 C C . ARG A 1 86 ? -20.483 -5.737 13.471 1.00 93.56 86 ARG A C 1
ATOM 674 O O . ARG A 1 86 ? -21.289 -6.390 12.813 1.00 93.56 86 ARG A O 1
ATOM 681 N N . GLU A 1 87 ? -20.751 -4.517 13.922 1.00 93.69 87 GLU A N 1
ATOM 682 C CA . GLU A 1 87 ? -21.945 -3.756 13.542 1.00 93.69 87 GLU A CA 1
ATOM 683 C C . GLU A 1 87 ? -21.953 -3.483 12.035 1.00 93.69 87 GLU A C 1
ATOM 685 O O . GLU A 1 87 ? -22.852 -3.971 11.351 1.00 93.69 87 GLU A O 1
ATOM 690 N N . GLU A 1 88 ? -20.881 -2.892 11.502 1.00 90.75 88 GLU A N 1
ATOM 691 C CA . GLU A 1 88 ? -20.714 -2.639 10.064 1.00 90.75 88 GLU A CA 1
ATOM 692 C C . GLU A 1 88 ? -20.866 -3.928 9.240 1.00 90.75 88 GLU A C 1
ATOM 694 O O . GLU A 1 88 ? -21.605 -3.977 8.258 1.00 90.75 88 GLU A O 1
ATOM 699 N N . ALA A 1 89 ? -20.227 -5.026 9.663 1.00 89.12 89 ALA A N 1
ATOM 700 C CA . ALA A 1 89 ? -20.339 -6.304 8.962 1.00 89.12 89 ALA A CA 1
ATOM 701 C C . ALA A 1 89 ? -21.786 -6.831 8.905 1.0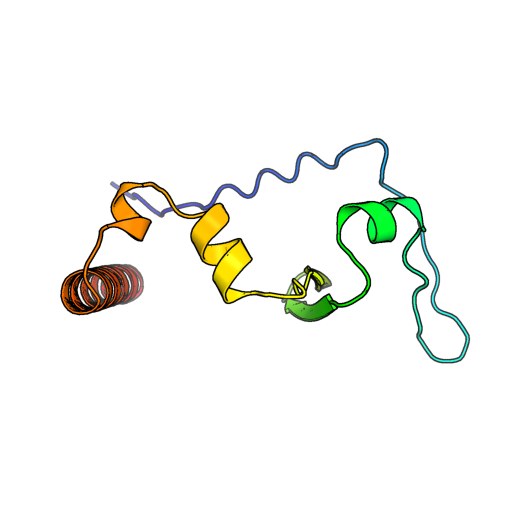0 89.12 89 ALA A C 1
ATOM 703 O O . ALA A 1 89 ? -22.179 -7.440 7.906 1.00 89.12 89 ALA A O 1
ATOM 704 N N . ARG A 1 90 ? -22.590 -6.612 9.957 1.00 92.50 90 ARG A N 1
ATOM 705 C CA . ARG A 1 90 ? -24.013 -6.992 9.971 1.00 92.50 90 ARG A CA 1
ATOM 706 C C . ARG A 1 90 ? -24.837 -6.098 9.055 1.00 92.50 90 ARG A C 1
ATOM 708 O O . ARG A 1 90 ? -25.694 -6.621 8.343 1.00 92.50 90 ARG A O 1
ATOM 715 N N . GLU A 1 91 ? -24.578 -4.794 9.054 1.00 90.31 91 GLU A N 1
ATOM 716 C CA . GLU A 1 91 ? -25.260 -3.842 8.176 1.00 90.31 91 GLU A CA 1
ATOM 717 C C . GLU A 1 91 ? -25.012 -4.183 6.703 1.00 90.31 91 GLU A C 1
ATOM 719 O O . GLU A 1 91 ? -25.967 -4.433 5.965 1.00 90.31 91 GLU A O 1
ATOM 724 N N . GLN A 1 92 ? -23.745 -4.346 6.316 1.00 85.88 92 GLN A N 1
ATOM 725 C CA . GLN A 1 92 ? -23.332 -4.745 4.966 1.00 85.88 92 GLN A CA 1
ATOM 726 C C . GLN A 1 92 ? -23.950 -6.089 4.549 1.00 85.88 92 GLN A C 1
ATOM 728 O O . GLN A 1 92 ? -24.459 -6.243 3.437 1.00 85.88 92 GLN A O 1
ATOM 733 N N . ALA A 1 93 ? -23.964 -7.077 5.452 1.00 84.44 93 ALA A N 1
ATOM 734 C CA . ALA A 1 93 ? -24.600 -8.364 5.179 1.00 84.44 93 ALA A CA 1
ATOM 735 C C . ALA A 1 93 ? -26.116 -8.225 4.965 1.00 84.44 93 ALA A C 1
ATOM 737 O O . ALA A 1 93 ? -26.676 -8.904 4.109 1.00 84.44 93 ALA A O 1
ATOM 738 N N . SER A 1 94 ? -26.787 -7.343 5.710 1.00 82.88 94 SER A N 1
ATOM 739 C CA . SER A 1 94 ? -28.224 -7.097 5.553 1.00 82.88 94 SER A CA 1
ATOM 740 C C . SER A 1 94 ? -28.570 -6.357 4.254 1.00 82.88 94 SER A C 1
ATOM 742 O O . SER A 1 94 ? -29.625 -6.611 3.670 1.00 82.88 94 SER A O 1
ATOM 744 N N . GLU A 1 95 ? -27.669 -5.502 3.760 1.00 78.25 95 GLU A N 1
ATOM 745 C CA . GLU A 1 95 ? -27.852 -4.731 2.526 1.00 78.25 95 GLU A CA 1
ATOM 746 C C . GLU A 1 95 ? -27.811 -5.622 1.267 1.00 78.25 95 GLU A C 1
ATOM 748 O O . GLU A 1 95 ? -28.467 -5.329 0.267 1.00 78.25 95 GLU A O 1
ATOM 753 N N . HIS A 1 96 ? -27.120 -6.764 1.336 1.00 58.59 96 HIS A N 1
ATOM 754 C CA . HIS A 1 96 ? -26.959 -7.707 0.224 1.00 58.59 96 HIS A CA 1
ATOM 755 C C . HIS A 1 96 ? -27.912 -8.919 0.246 1.00 58.59 96 HIS A C 1
ATOM 757 O O . HIS A 1 96 ? -27.800 -9.799 -0.608 1.00 58.59 96 HIS A O 1
ATOM 763 N N . VAL A 1 97 ? -28.870 -8.979 1.179 1.00 58.31 97 VAL A N 1
ATOM 764 C CA . VAL A 1 97 ? -29.833 -10.096 1.329 1.00 58.31 97 VAL A CA 1
ATOM 765 C C . VAL A 1 97 ? -31.220 -9.746 0.750 1.00 58.31 97 VAL A C 1
ATOM 767 O O . VAL A 1 97 ? -32.253 -10.038 1.346 1.00 58.31 97 VAL A O 1
ATOM 770 N N . ARG A 1 98 ? -31.291 -9.135 -0.440 1.00 49.09 98 ARG A N 1
ATOM 771 C CA . ARG A 1 98 ? -32.574 -8.876 -1.126 1.00 49.09 98 ARG A CA 1
ATOM 772 C C . ARG A 1 98 ? -32.674 -9.519 -2.500 1.00 49.09 98 ARG A C 1
ATOM 774 O O . ARG A 1 98 ? -31.722 -9.363 -3.289 1.00 49.09 98 ARG A O 1
#